Protein AF-A0A1D7Y8Q6-F1 (afdb_monomer)

Foldseek 3Di:
DPPQLVVLLVLLVVLLVVVVADDDPVLNVVSVPDPDNVLSVQSSVQSNVDPHSCSSVDDD

Organism: NCBI:txid1904616

Structure (mmCIF, N/CA/C/O backbone):
data_AF-A0A1D7Y8Q6-F1
#
_entry.id   AF-A0A1D7Y8Q6-F1
#
loop_
_atom_site.group_PDB
_atom_site.id
_atom_site.type_symbol
_atom_site.label_atom_id
_atom_site.label_alt_id
_atom_site.label_comp_id
_atom_site.label_asym_id
_atom_site.label_entity_id
_atom_site.label_seq_id
_atom_site.pdbx_PDB_ins_code
_atom_site.Cartn_x
_atom_site.Cartn_y
_atom_site.Cartn_z
_atom_site.occupancy
_atom_site.B_iso_or_equiv
_atom_site.auth_seq_id
_atom_site.auth_comp_id
_atom_site.auth_asym_id
_atom_site.auth_atom_id
_atom_site.pdbx_PDB_model_num
ATOM 1 N N . MET A 1 1 ? 17.716 -8.716 -15.757 1.00 46.50 1 MET A N 1
ATOM 2 C CA . MET A 1 1 ? 17.358 -8.984 -14.349 1.00 46.50 1 MET A CA 1
ATOM 3 C C . MET A 1 1 ? 16.074 -8.207 -14.054 1.00 46.50 1 MET A C 1
ATOM 5 O O . MET A 1 1 ? 16.115 -7.137 -13.477 1.00 46.50 1 MET A O 1
ATOM 9 N N . VAL A 1 2 ? 14.944 -8.681 -14.589 1.00 50.22 2 VAL A N 1
ATOM 10 C CA . VAL A 1 2 ? 13.617 -8.041 -14.484 1.00 50.22 2 VAL A CA 1
ATOM 11 C C . VAL A 1 2 ? 12.773 -8.897 -13.543 1.00 50.22 2 VAL A C 1
ATOM 13 O O . VAL A 1 2 ? 11.979 -9.713 -13.986 1.00 50.22 2 VAL A O 1
ATOM 16 N N . GLY A 1 3 ? 13.074 -8.841 -12.246 1.00 57.12 3 GLY A N 1
ATOM 17 C CA . GLY A 1 3 ? 12.462 -9.736 -11.252 1.00 57.12 3 GLY A CA 1
ATOM 18 C C . GLY A 1 3 ? 11.849 -9.013 -10.059 1.00 57.12 3 GLY A C 1
ATOM 19 O O . GLY A 1 3 ? 10.759 -9.367 -9.633 1.00 57.12 3 GLY A O 1
ATOM 20 N N . SER A 1 4 ? 12.504 -7.969 -9.549 1.00 59.88 4 SER A N 1
ATOM 21 C CA . SER A 1 4 ? 12.150 -7.433 -8.229 1.00 59.88 4 SER A CA 1
ATOM 22 C C . SER A 1 4 ? 10.935 -6.500 -8.231 1.00 59.88 4 SER A C 1
ATOM 24 O O . SER A 1 4 ? 10.140 -6.539 -7.297 1.00 59.88 4 SER A O 1
ATOM 26 N N . SER A 1 5 ? 10.753 -5.675 -9.271 1.00 61.31 5 SER A N 1
ATOM 27 C CA . SER A 1 5 ? 9.704 -4.638 -9.285 1.00 61.31 5 SER A CA 1
ATOM 28 C C . SER A 1 5 ? 8.306 -5.239 -9.273 1.00 61.31 5 SER A C 1
ATOM 30 O O . SER A 1 5 ? 7.471 -4.845 -8.469 1.00 61.31 5 SER A O 1
ATOM 32 N N . HIS A 1 6 ? 8.068 -6.265 -10.090 1.00 67.88 6 HIS A N 1
ATOM 33 C CA . HIS A 1 6 ? 6.745 -6.875 -10.212 1.00 67.88 6 HIS A CA 1
ATOM 34 C C . HIS A 1 6 ? 6.293 -7.586 -8.930 1.00 67.88 6 HIS A C 1
ATOM 36 O O . HIS A 1 6 ? 5.109 -7.597 -8.596 1.00 67.88 6 HIS A O 1
ATOM 42 N N . GLU A 1 7 ? 7.242 -8.146 -8.180 1.00 76.00 7 GLU A N 1
ATOM 43 C CA . GLU A 1 7 ? 6.943 -8.839 -6.933 1.00 76.00 7 GLU A CA 1
ATOM 44 C C . GLU A 1 7 ? 6.500 -7.862 -5.835 1.00 76.00 7 GLU A C 1
ATOM 46 O O . GLU A 1 7 ? 5.526 -8.126 -5.127 1.00 76.00 7 GLU A O 1
ATOM 51 N N . ALA A 1 8 ? 7.161 -6.704 -5.734 1.00 73.94 8 ALA A N 1
ATOM 52 C CA . ALA A 1 8 ? 6.796 -5.660 -4.779 1.00 73.94 8 ALA A CA 1
ATOM 53 C C . ALA A 1 8 ? 5.399 -5.079 -5.074 1.00 73.94 8 ALA A C 1
ATOM 55 O O . ALA A 1 8 ? 4.601 -4.909 -4.152 1.00 73.94 8 ALA A O 1
ATOM 56 N N . LEU A 1 9 ? 5.056 -4.890 -6.358 1.00 82.62 9 LEU A N 1
ATOM 57 C CA . LEU A 1 9 ? 3.717 -4.465 -6.797 1.00 82.62 9 LEU A CA 1
ATOM 58 C C . LEU A 1 9 ? 2.617 -5.395 -6.276 1.00 82.62 9 LEU A C 1
ATOM 60 O O . LEU A 1 9 ? 1.621 -4.956 -5.695 1.00 82.62 9 LEU A O 1
ATOM 64 N N . HIS A 1 10 ? 2.806 -6.698 -6.482 1.00 82.94 10 HIS A N 1
ATOM 65 C CA . HIS A 1 10 ? 1.820 -7.706 -6.110 1.00 82.94 10 HIS A CA 1
ATOM 66 C C . HIS A 1 10 ? 1.676 -7.826 -4.593 1.00 82.94 10 HIS A C 1
ATOM 68 O O . HIS A 1 10 ? 0.564 -8.037 -4.105 1.00 82.94 10 HIS A O 1
ATOM 74 N N . ARG A 1 11 ? 2.772 -7.663 -3.837 1.00 87.06 11 ARG A N 1
ATOM 75 C CA . ARG A 1 11 ? 2.723 -7.671 -2.370 1.00 87.06 11 ARG A CA 1
ATOM 76 C C . ARG A 1 11 ? 1.861 -6.535 -1.829 1.00 87.06 11 ARG A C 1
ATOM 78 O O . ARG A 1 11 ? 0.980 -6.811 -1.021 1.00 87.06 11 ARG A O 1
ATOM 85 N N . THR A 1 12 ? 2.045 -5.302 -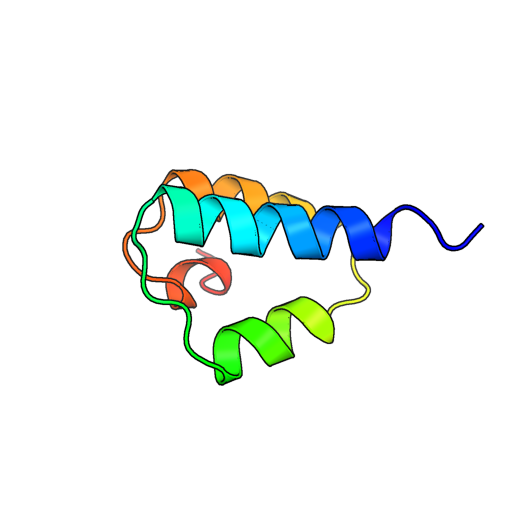2.300 1.00 87.06 12 THR A N 1
ATOM 86 C CA . THR A 1 12 ? 1.269 -4.145 -1.816 1.00 87.06 12 THR A CA 1
ATOM 87 C C . THR A 1 12 ? -0.2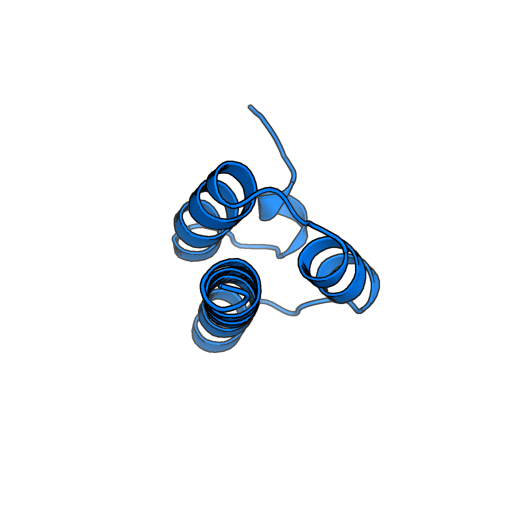32 -4.338 -2.026 1.00 87.06 12 THR A C 1
ATOM 89 O O . THR A 1 12 ? -1.012 -4.189 -1.087 1.00 87.06 12 THR A O 1
ATOM 92 N N . LEU A 1 13 ? -0.646 -4.750 -3.229 1.00 88.50 13 LEU A N 1
ATOM 93 C CA . LEU A 1 13 ? -2.062 -4.995 -3.531 1.00 88.50 13 LEU A CA 1
ATOM 94 C C . LEU A 1 13 ? -2.642 -6.152 -2.705 1.00 88.50 13 LEU A C 1
ATOM 96 O O . LEU A 1 13 ? -3.770 -6.063 -2.224 1.00 88.50 13 LEU A O 1
ATOM 100 N N . ARG A 1 14 ? -1.863 -7.216 -2.492 1.00 90.44 14 ARG A N 1
ATOM 101 C CA . ARG A 1 14 ? -2.287 -8.379 -1.704 1.00 90.44 14 ARG A CA 1
ATOM 102 C C . ARG A 1 14 ? -2.450 -8.060 -0.218 1.00 90.44 14 ARG A C 1
ATOM 104 O O . ARG A 1 14 ? -3.359 -8.593 0.408 1.00 90.44 14 ARG A O 1
ATOM 111 N N . ILE A 1 15 ? -1.612 -7.186 0.343 1.00 90.12 15 ILE A N 1
ATOM 112 C CA . ILE A 1 15 ? -1.764 -6.735 1.735 1.00 90.12 15 ILE A CA 1
ATOM 113 C C . ILE A 1 15 ? -3.096 -5.994 1.906 1.00 90.12 15 ILE A C 1
ATOM 115 O O . ILE A 1 15 ? -3.829 -6.291 2.845 1.00 90.12 15 ILE A O 1
ATOM 119 N N . LEU A 1 16 ? -3.443 -5.090 0.984 1.00 89.88 16 LEU A N 1
ATOM 120 C CA . LEU A 1 16 ? -4.731 -4.382 1.013 1.00 89.88 16 LEU A CA 1
ATOM 121 C C . LEU A 1 16 ? -5.915 -5.352 0.918 1.00 89.88 16 LEU A C 1
ATOM 123 O O . LEU A 1 16 ? -6.872 -5.234 1.680 1.00 89.88 16 LEU A O 1
ATOM 127 N N . GLU A 1 17 ? -5.824 -6.351 0.038 1.00 89.56 17 GLU A N 1
ATOM 128 C CA . GLU A 1 17 ? -6.846 -7.392 -0.108 1.00 89.56 17 GLU A CA 1
ATOM 129 C C . GLU A 1 17 ? -7.024 -8.204 1.184 1.00 89.56 17 GLU A C 1
ATOM 131 O O . GLU A 1 17 ? -8.146 -8.378 1.656 1.00 89.56 17 GLU A O 1
ATOM 136 N N . TRP A 1 18 ? -5.930 -8.639 1.818 1.00 91.75 18 TRP A N 1
ATOM 137 C CA . TRP A 1 18 ? -5.974 -9.342 3.108 1.00 91.75 18 TRP A CA 1
ATOM 138 C C . TRP A 1 18 ? -6.553 -8.498 4.236 1.00 91.75 18 TRP A C 1
ATOM 140 O O . TRP A 1 18 ? -7.166 -9.028 5.162 1.00 91.75 18 TRP A O 1
ATOM 150 N N . ARG A 1 19 ? -6.367 -7.183 4.159 1.00 90.38 19 ARG A N 1
ATOM 151 C CA . ARG A 1 19 ? -6.940 -6.221 5.098 1.00 90.38 19 ARG A CA 1
ATOM 152 C C . ARG A 1 19 ? -8.421 -5.948 4.842 1.00 90.38 19 ARG A C 1
ATOM 154 O O . ARG A 1 19 ? -9.049 -5.297 5.670 1.00 90.38 19 ARG A O 1
ATOM 161 N N . GLY A 1 20 ? -8.975 -6.422 3.725 1.00 91.25 20 GLY A N 1
ATOM 162 C CA . GLY A 1 20 ? -10.326 -6.074 3.290 1.00 91.25 20 GLY A CA 1
ATOM 163 C C . GLY A 1 20 ?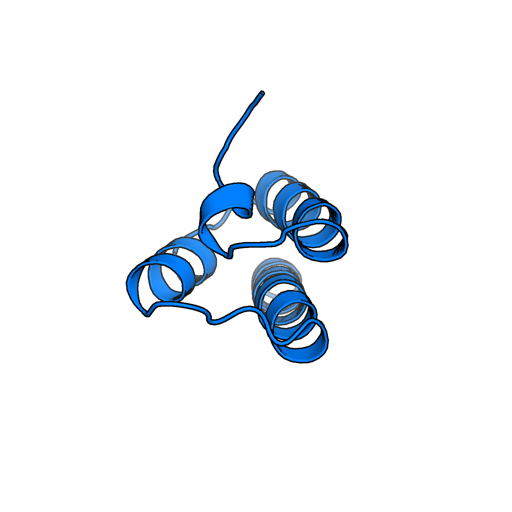 -10.457 -4.6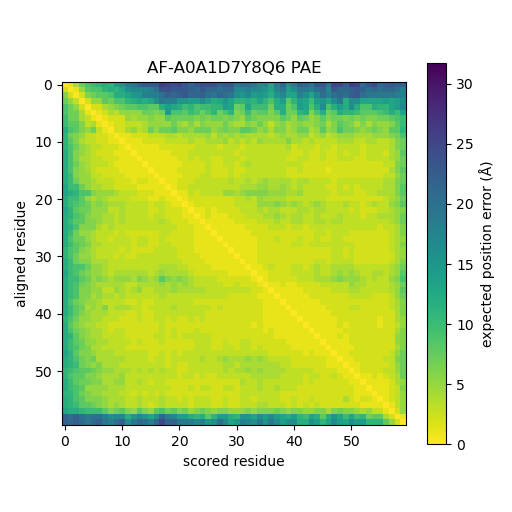06 2.875 1.00 91.25 20 GLY A C 1
ATOM 164 O O . GLY A 1 20 ? -11.565 -4.075 2.856 1.00 91.25 20 GLY A O 1
ATOM 165 N N . VAL A 1 21 ? -9.341 -3.941 2.562 1.00 91.94 21 VAL A N 1
ATOM 166 C CA . VAL A 1 21 ? -9.334 -2.554 2.095 1.00 91.94 21 VAL A CA 1
ATOM 167 C C . VAL A 1 21 ? -9.693 -2.549 0.616 1.00 91.94 21 VAL A C 1
ATOM 169 O O . VAL A 1 21 ? -9.048 -3.208 -0.202 1.00 91.94 21 VAL A O 1
ATOM 172 N N . SER A 1 22 ? -10.735 -1.798 0.264 1.00 89.69 22 SER A N 1
ATOM 173 C CA . SER A 1 22 ? -11.180 -1.696 -1.121 1.00 89.69 22 SER A CA 1
ATOM 174 C C . SER A 1 22 ? -10.143 -0.942 -1.952 1.00 89.69 22 SER A C 1
ATOM 176 O O . SER A 1 22 ? -9.851 0.225 -1.699 1.00 89.69 22 SER A O 1
ATOM 178 N N . VAL A 1 23 ? -9.595 -1.606 -2.967 1.00 89.38 23 VAL A N 1
ATOM 179 C CA . VAL A 1 23 ? -8.609 -1.014 -3.876 1.00 89.38 23 VAL A CA 1
ATOM 180 C C . VAL A 1 23 ? -9.321 -0.512 -5.124 1.00 89.38 23 VAL A C 1
ATOM 182 O O . VAL A 1 23 ? -9.858 -1.308 -5.895 1.00 89.38 23 VAL A O 1
ATOM 185 N N . SER A 1 24 ? -9.316 0.803 -5.334 1.00 90.19 24 SER A N 1
ATOM 186 C CA . SER A 1 24 ? -9.836 1.404 -6.563 1.00 90.19 24 SER A CA 1
ATOM 187 C C . SER A 1 24 ? -8.893 1.167 -7.746 1.00 90.19 24 SER A C 1
ATOM 189 O O . SER A 1 24 ? -7.682 0.993 -7.575 1.00 90.19 24 SER A O 1
ATOM 191 N N . ASP A 1 25 ? -9.431 1.201 -8.966 1.00 88.62 25 ASP A N 1
ATOM 192 C CA . ASP A 1 25 ? -8.621 1.019 -10.176 1.00 88.62 25 ASP A CA 1
ATOM 193 C C . ASP A 1 25 ? -7.523 2.081 -10.304 1.00 88.62 25 ASP A C 1
ATOM 195 O O . ASP A 1 25 ? -6.396 1.749 -10.657 1.00 88.62 25 ASP A O 1
ATOM 199 N N . SER A 1 26 ? -7.784 3.324 -9.885 1.00 88.38 26 SER A N 1
ATOM 200 C CA . SER A 1 26 ? -6.767 4.383 -9.866 1.00 88.38 26 SER A CA 1
ATOM 201 C C . SER A 1 26 ? -5.592 4.072 -8.932 1.00 88.38 26 SER A C 1
ATOM 203 O O . SER A 1 26 ? -4.447 4.375 -9.264 1.00 88.38 26 SER A O 1
ATOM 205 N N . VAL A 1 27 ? -5.846 3.452 -7.772 1.00 90.88 27 VAL A N 1
ATOM 206 C CA . VAL A 1 27 ? -4.773 2.999 -6.869 1.00 90.88 27 VAL A CA 1
ATOM 207 C C . VAL A 1 27 ? -3.992 1.866 -7.530 1.00 90.88 27 VAL A C 1
ATOM 209 O O . VAL A 1 27 ? -2.763 1.895 -7.540 1.00 90.88 27 VAL A O 1
ATOM 212 N N . ARG A 1 28 ? -4.692 0.887 -8.117 1.00 90.06 28 ARG A N 1
ATOM 213 C CA . ARG A 1 28 ? -4.074 -0.264 -8.790 1.00 90.06 28 ARG A CA 1
ATOM 214 C C . ARG A 1 28 ? -3.171 0.171 -9.942 1.00 90.06 28 ARG A C 1
ATOM 216 O O . ARG A 1 28 ? -2.022 -0.255 -9.991 1.00 90.06 28 ARG A O 1
ATOM 223 N N . GLU A 1 29 ? -3.659 1.030 -10.829 1.00 90.69 29 GLU A N 1
ATOM 224 C CA . GLU A 1 29 ? -2.883 1.576 -11.946 1.00 90.69 29 GLU A CA 1
ATOM 225 C C . GLU A 1 29 ? -1.652 2.337 -11.458 1.00 90.69 29 GLU A C 1
ATOM 227 O O . GLU A 1 29 ? -0.559 2.148 -11.988 1.00 90.69 29 GLU A O 1
ATOM 232 N N . ARG A 1 30 ? -1.798 3.149 -10.405 1.00 90.69 30 ARG A N 1
ATOM 233 C CA . ARG A 1 30 ? -0.682 3.911 -9.838 1.00 90.69 30 ARG A CA 1
ATOM 234 C C . ARG A 1 30 ? 0.377 3.018 -9.205 1.00 90.69 30 ARG A C 1
ATOM 236 O O . ARG A 1 30 ? 1.563 3.303 -9.363 1.00 90.69 30 ARG A O 1
ATOM 243 N N . VAL A 1 31 ? -0.037 1.951 -8.519 1.00 89.62 31 VAL A N 1
ATOM 244 C CA . VAL A 1 31 ? 0.896 0.938 -8.021 1.00 89.62 31 VAL A CA 1
ATOM 245 C C . VAL A 1 31 ? 1.616 0.311 -9.208 1.00 89.62 31 VAL A C 1
ATOM 247 O O . VAL A 1 31 ? 2.830 0.431 -9.279 1.00 89.62 31 VAL A O 1
ATOM 250 N N . LEU A 1 32 ? 0.892 -0.241 -10.188 1.00 87.81 32 LEU A N 1
ATOM 251 C CA . LEU A 1 32 ? 1.465 -0.936 -11.352 1.00 87.81 32 LEU A CA 1
ATOM 252 C C . LEU A 1 32 ? 2.384 -0.072 -12.230 1.00 87.81 32 LEU A C 1
ATOM 254 O O . LEU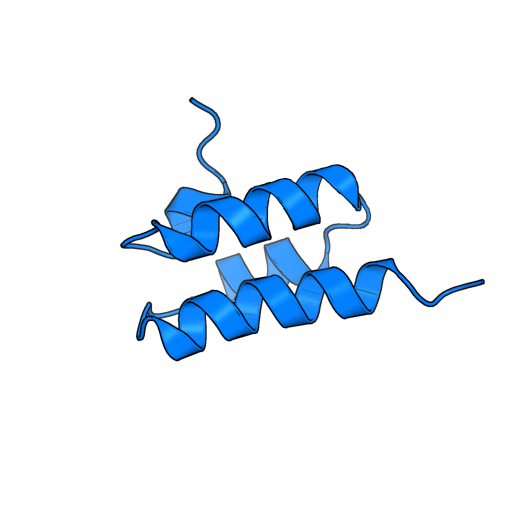 A 1 32 ? 3.324 -0.597 -12.823 1.00 87.81 32 LEU A O 1
ATOM 258 N N . ALA A 1 33 ? 2.132 1.234 -12.316 1.00 88.25 33 ALA A N 1
ATOM 259 C CA . ALA A 1 33 ? 2.970 2.175 -13.057 1.00 88.25 33 ALA A CA 1
ATOM 260 C C . ALA A 1 33 ? 4.258 2.572 -12.309 1.00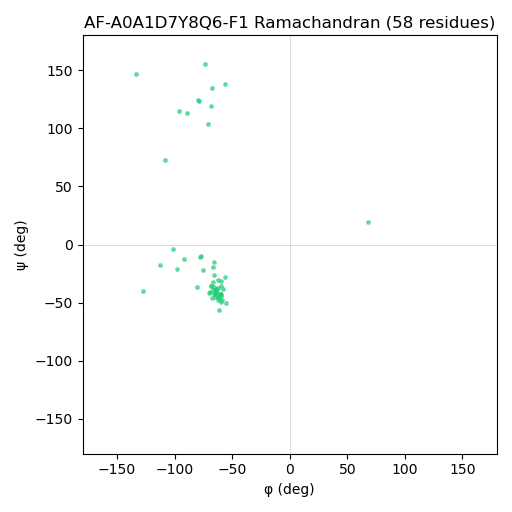 88.25 33 ALA A C 1
ATOM 262 O O . ALA A 1 33 ? 5.133 3.214 -12.891 1.00 88.25 33 ALA A O 1
ATOM 263 N N . CYS A 1 34 ? 4.386 2.226 -11.025 1.00 87.56 34 CYS A N 1
ATOM 264 C CA . CYS A 1 34 ? 5.546 2.573 -10.217 1.00 87.56 34 CYS A CA 1
ATOM 265 C C . CYS A 1 34 ? 6.727 1.638 -10.512 1.00 87.56 34 CYS A C 1
ATOM 267 O O . CYS A 1 34 ? 6.639 0.419 -10.365 1.00 87.56 34 CYS A O 1
ATOM 269 N N . THR A 1 35 ? 7.859 2.221 -10.907 1.00 85.62 35 THR A N 1
ATOM 270 C CA . THR A 1 35 ? 9.115 1.498 -11.174 1.00 85.62 35 THR A CA 1
ATOM 271 C C . THR A 1 35 ? 10.128 1.606 -10.034 1.00 85.62 35 THR A C 1
ATOM 273 O O . THR A 1 35 ? 11.199 1.008 -10.117 1.00 85.62 35 THR A O 1
ATOM 276 N N . ASP A 1 36 ? 9.809 2.381 -8.998 1.00 88.81 36 ASP A N 1
ATOM 277 C CA . ASP A 1 36 ? 10.661 2.624 -7.838 1.00 88.81 36 ASP A CA 1
ATOM 278 C C . ASP A 1 36 ? 10.394 1.563 -6.761 1.00 88.81 36 ASP A C 1
ATOM 280 O O . ASP A 1 36 ? 9.304 1.478 -6.196 1.00 88.81 36 ASP A O 1
ATOM 284 N N . LEU A 1 37 ? 11.395 0.721 -6.513 1.00 85.25 37 LEU A N 1
ATOM 285 C CA . LEU A 1 37 ? 11.308 -0.384 -5.564 1.00 85.25 37 LEU A CA 1
ATOM 286 C C . LEU A 1 37 ? 11.223 0.085 -4.114 1.00 85.25 37 LEU A C 1
ATOM 288 O O . LEU A 1 37 ? 10.427 -0.470 -3.357 1.00 85.25 37 LEU A O 1
ATOM 292 N N . ASP A 1 38 ? 11.998 1.101 -3.744 1.00 88.12 38 ASP A N 1
ATOM 293 C CA . ASP A 1 38 ? 11.999 1.660 -2.394 1.00 88.12 38 ASP A CA 1
ATOM 294 C C . ASP A 1 38 ? 10.630 2.270 -2.081 1.00 88.12 38 ASP A C 1
ATOM 296 O O . ASP A 1 38 ? 10.055 2.040 -1.014 1.00 88.12 38 ASP A O 1
ATOM 300 N N . GLN A 1 39 ? 10.038 2.969 -3.054 1.00 89.38 39 GLN A N 1
ATOM 301 C CA . GLN A 1 39 ? 8.688 3.508 -2.905 1.00 89.38 39 GLN A CA 1
ATOM 302 C C . GLN A 1 39 ? 7.635 2.399 -2.747 1.00 89.38 39 GLN A C 1
ATOM 304 O O . GLN A 1 39 ? 6.723 2.520 -1.924 1.00 89.38 39 GLN A O 1
ATOM 309 N N . LEU A 1 40 ? 7.758 1.303 -3.501 1.00 90.00 40 LEU A N 1
ATOM 310 C CA . LEU A 1 40 ? 6.857 0.155 -3.382 1.00 90.00 40 LEU A CA 1
ATOM 311 C C . LEU A 1 40 ? 6.983 -0.554 -2.033 1.00 90.00 40 LEU A C 1
ATOM 313 O O . LEU A 1 40 ? 5.969 -0.989 -1.486 1.00 90.00 40 LEU A O 1
ATOM 317 N N . GLU A 1 41 ? 8.189 -0.643 -1.480 1.00 88.88 41 GLU A N 1
ATOM 318 C CA . GLU A 1 41 ? 8.417 -1.205 -0.151 1.00 88.88 41 GLU A CA 1
ATOM 319 C C . GLU A 1 41 ? 7.781 -0.340 0.944 1.00 88.88 41 GLU A C 1
ATOM 321 O O . GLU A 1 41 ? 7.092 -0.865 1.823 1.00 88.88 41 GLU A O 1
ATOM 326 N N . VAL A 1 42 ? 7.909 0.987 0.844 1.00 91.00 42 VAL A N 1
ATOM 327 C CA . VAL A 1 42 ? 7.225 1.928 1.745 1.00 91.00 42 VAL A CA 1
ATOM 328 C C . VAL A 1 42 ? 5.708 1.755 1.665 1.00 91.00 42 VAL A C 1
ATOM 330 O O . VAL A 1 42 ? 5.037 1.689 2.697 1.00 91.00 42 VAL A O 1
ATOM 333 N N . TRP A 1 43 ? 5.141 1.630 0.462 1.00 93.00 43 TRP A N 1
ATOM 334 C CA . TRP A 1 43 ? 3.706 1.374 0.310 1.00 93.00 43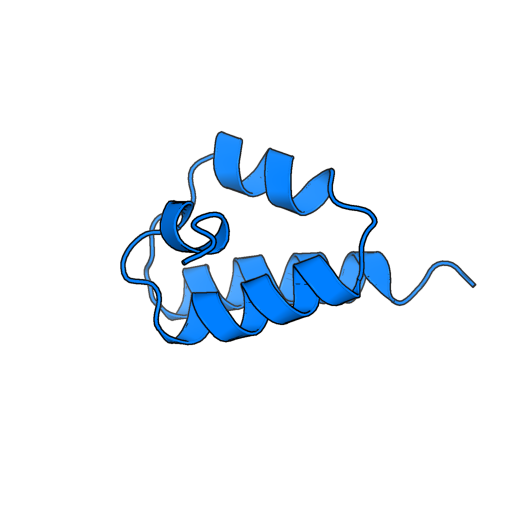 TRP A CA 1
ATOM 335 C C . TRP A 1 43 ? 3.296 0.023 0.891 1.00 93.00 43 TRP A C 1
ATOM 337 O O . TRP A 1 43 ? 2.267 -0.052 1.556 1.00 93.00 43 TRP A O 1
ATOM 347 N N . ALA A 1 44 ? 4.092 -1.031 0.713 1.00 89.38 44 ALA A N 1
ATOM 348 C CA . ALA A 1 44 ? 3.804 -2.331 1.313 1.00 89.38 44 ALA A CA 1
ATOM 349 C C . ALA A 1 44 ? 3.754 -2.249 2.848 1.00 89.38 44 ALA A C 1
ATOM 351 O O . ALA A 1 44 ? 2.836 -2.796 3.456 1.00 89.38 44 ALA A O 1
ATOM 352 N N . GLN A 1 45 ? 4.682 -1.519 3.476 1.00 90.38 45 GLN A N 1
ATOM 353 C CA . GLN A 1 45 ? 4.672 -1.295 4.927 1.00 90.38 45 GLN A CA 1
ATOM 354 C C . GLN A 1 45 ? 3.449 -0.480 5.370 1.00 90.38 45 GLN A C 1
ATOM 356 O O . GLN A 1 45 ? 2.782 -0.838 6.340 1.00 90.38 45 GLN A O 1
ATOM 361 N N . ARG A 1 46 ? 3.093 0.575 4.628 1.00 89.88 46 ARG A N 1
ATOM 362 C CA . ARG A 1 46 ? 1.902 1.390 4.916 1.00 89.88 46 ARG A CA 1
ATOM 363 C C . ARG A 1 46 ? 0.607 0.605 4.768 1.00 89.88 46 ARG A C 1
ATOM 365 O O . ARG A 1 46 ? -0.276 0.748 5.607 1.00 89.88 46 ARG A O 1
ATOM 372 N N . ALA A 1 47 ? 0.508 -0.276 3.774 1.00 91.25 47 ALA A N 1
ATOM 373 C CA . ALA A 1 47 ? -0.666 -1.117 3.540 1.00 91.25 47 ALA A CA 1
ATOM 374 C C . ALA A 1 47 ? -1.038 -1.973 4.765 1.00 91.25 47 ALA A C 1
ATOM 376 O O . ALA A 1 47 ? -2.210 -2.279 4.972 1.00 91.25 47 ALA A O 1
ATOM 377 N N . VAL A 1 48 ? -0.056 -2.326 5.605 1.00 89.81 48 VAL A N 1
ATOM 378 C CA . VAL A 1 48 ? -0.274 -3.079 6.851 1.00 89.81 48 VAL A CA 1
ATOM 379 C C . VAL A 1 48 ? -1.073 -2.277 7.876 1.00 89.81 48 VAL A C 1
ATOM 381 O O . VAL A 1 48 ? -1.745 -2.871 8.714 1.00 89.81 48 VAL A O 1
ATOM 384 N N . HIS A 1 49 ? -1.032 -0.949 7.834 1.00 89.25 49 HIS A N 1
ATOM 385 C CA . HIS A 1 49 ? -1.740 -0.084 8.781 1.00 89.25 49 HIS A CA 1
ATOM 386 C C . HIS A 1 49 ? -2.864 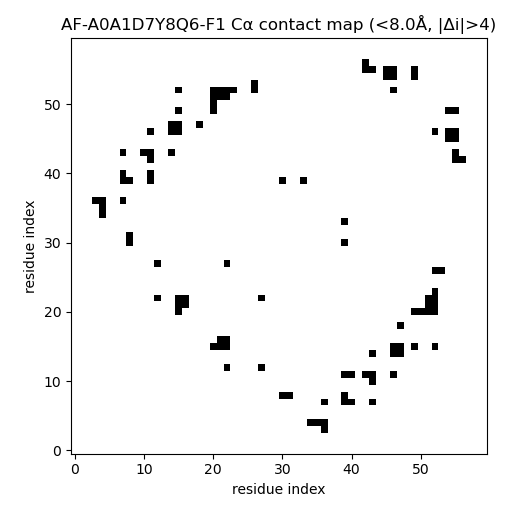0.719 8.134 1.00 89.25 49 HIS A C 1
ATOM 388 O O . HIS A 1 49 ? -3.771 1.138 8.851 1.00 89.25 49 HIS A O 1
ATOM 394 N N . ALA A 1 50 ? -2.844 0.844 6.808 1.00 89.44 50 ALA A N 1
ATOM 395 C CA . ALA A 1 50 ? -3.813 1.605 6.048 1.00 89.44 50 ALA A CA 1
ATOM 396 C C . ALA A 1 50 ? -5.250 1.133 6.313 1.00 89.44 50 ALA A C 1
ATOM 398 O O . ALA A 1 50 ? -5.536 -0.073 6.398 1.00 89.44 50 ALA A O 1
ATOM 399 N N . THR A 1 51 ? -6.144 2.106 6.451 1.00 89.31 51 THR A N 1
ATOM 400 C CA . THR A 1 51 ? -7.596 1.897 6.485 1.00 89.31 51 THR A CA 1
ATOM 401 C C . THR A 1 51 ? -8.236 2.158 5.127 1.00 89.31 51 THR A C 1
ATOM 403 O O . THR A 1 51 ? -9.288 1.594 4.828 1.00 89.31 51 THR A O 1
ATOM 406 N N . ASP A 1 52 ? -7.549 2.920 4.274 1.00 89.69 52 ASP A N 1
ATOM 407 C CA . ASP A 1 52 ? -7.929 3.185 2.893 1.00 89.69 52 ASP A CA 1
ATOM 408 C C . ASP A 1 52 ? -6.731 3.026 1.947 1.00 89.69 52 ASP A C 1
ATOM 410 O O . ASP A 1 52 ? -5.584 3.314 2.290 1.00 89.69 52 ASP A O 1
ATOM 414 N N . ALA A 1 53 ? -6.988 2.571 0.722 1.00 90.31 53 ALA A N 1
ATOM 415 C CA . ALA A 1 53 ? -5.940 2.303 -0.256 1.00 90.31 53 ALA A CA 1
ATOM 416 C C . ALA A 1 53 ? -5.212 3.581 -0.730 1.00 90.31 53 ALA A C 1
ATOM 418 O O . ALA A 1 53 ? -4.096 3.503 -1.243 1.00 90.31 53 ALA A O 1
ATOM 419 N N . THR A 1 54 ? -5.810 4.763 -0.560 1.00 89.19 54 THR A N 1
ATOM 420 C CA . THR A 1 54 ? -5.180 6.050 -0.887 1.00 89.19 54 THR A CA 1
ATOM 421 C C . THR A 1 54 ? -4.129 6.484 0.140 1.00 89.19 54 THR A C 1
ATOM 423 O O . THR A 1 54 ? -3.196 7.199 -0.232 1.00 89.19 54 THR A O 1
ATOM 426 N N . GLU A 1 55 ? -4.188 5.978 1.381 1.00 89.81 55 GLU A N 1
ATOM 427 C CA . GLU A 1 55 ? -3.215 6.264 2.456 1.00 89.81 55 GLU A CA 1
ATOM 428 C C . GLU A 1 55 ? -1.808 5.719 2.150 1.00 89.81 55 GLU A C 1
ATOM 430 O O . GLU A 1 55 ? -0.810 6.122 2.747 1.00 89.81 55 GLU A O 1
ATOM 435 N N . LEU A 1 56 ? -1.683 4.829 1.163 1.00 88.81 56 LEU A N 1
ATOM 436 C CA . LEU A 1 56 ? -0.382 4.403 0.647 1.00 88.81 56 LEU A CA 1
ATOM 437 C C . LEU A 1 56 ? 0.432 5.591 0.129 1.00 88.81 56 LEU A C 1
ATOM 439 O O . LEU A 1 56 ? 1.648 5.666 0.329 1.00 88.81 56 LEU A O 1
ATOM 443 N N . PHE A 1 57 ? -0.254 6.533 -0.517 1.00 88.31 57 PHE A N 1
ATOM 444 C CA . PHE A 1 57 ? 0.356 7.643 -1.238 1.00 88.31 57 PHE A CA 1
ATOM 445 C C . PHE A 1 57 ? 0.533 8.899 -0.393 1.00 88.31 57 PHE A C 1
ATOM 447 O O . PHE A 1 57 ? 1.247 9.804 -0.822 1.00 88.31 57 PHE A O 1
ATOM 454 N N . THR A 1 58 ? -0.086 8.977 0.783 1.00 83.06 58 THR A N 1
ATOM 455 C CA . THR A 1 58 ? 0.131 10.093 1.702 1.00 83.06 58 THR A CA 1
ATOM 456 C C . THR A 1 58 ? 1.535 9.978 2.282 1.00 83.06 58 THR A C 1
ATOM 458 O O . THR A 1 58 ? 1.824 9.096 3.087 1.00 83.06 58 THR A O 1
ATOM 461 N N . ALA A 1 59 ? 2.454 10.810 1.795 1.00 62.75 59 ALA A N 1
ATOM 462 C CA . ALA A 1 59 ? 3.640 11.161 2.562 1.00 62.75 59 ALA A CA 1
ATOM 463 C C . ALA A 1 59 ? 3.167 11.989 3.760 1.00 62.75 59 ALA A C 1
ATOM 465 O O . ALA A 1 59 ? 2.288 12.833 3.582 1.00 62.75 59 ALA A O 1
ATOM 466 N N . GLU A 1 60 ? 3.682 11.691 4.952 1.00 54.44 60 GLU A N 1
ATOM 467 C CA . GLU A 1 60 ? 3.511 12.595 6.095 1.00 54.44 60 GLU A CA 1
ATOM 468 C C . GLU A 1 60 ? 3.966 14.019 5.744 1.00 54.44 60 GLU A C 1
ATOM 470 O O . GLU A 1 60 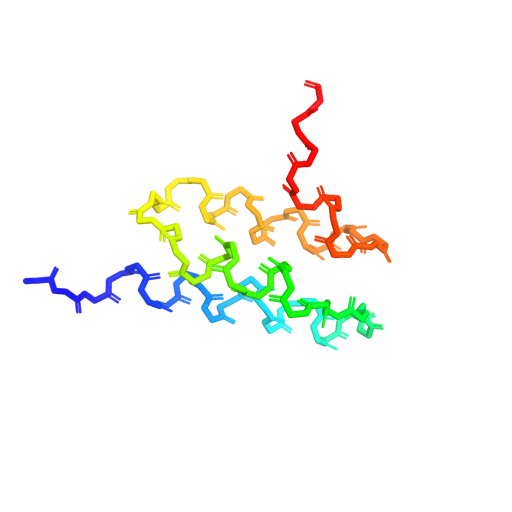? 4.956 14.150 4.980 1.00 54.44 60 GLU A O 1
#

Mean predicted aligned error: 4.77 Å

pLDDT: mean 84.39, std 11.27, range [46.5, 93.0]

Sequence (60 aa):
MVGSSHEALHRTLRILEWRGVSVSDSVRERVLACTDLDQLEVWAQRAVHATDATELFTAE

Secondary structure (DSSP, 8-state):
---HHHHHHHHHHHHHHHTT----HHHHHHHHT---HHHHHHHHHHHTT-SSGGGGS---

Solvent-accessible surface area (backbone atoms only — not comparable to full-atom values): 3553 Å² total; per-residue (Å²): 140,92,64,67,59,67,54,41,44,53,48,28,56,49,42,25,53,77,68,70,31,73,72,50,67,71,53,51,52,54,48,70,71,53,83,53,57,70,61,35,50,54,27,35,59,38,29,78,71,48,81,46,59,67,56,46,72,59,74,130

Radius of gyration: 10.58 Å; Cα contacts (8 Å, |Δi|>4): 56; chains: 1; bounding box: 28×22×23 Å